Protein AF-A0A7I8DYB4-F1 (afdb_monomer_lite)

Organism: NCBI:txid1982626

Foldseek 3Di:
DALQVLLVVVQWHWDDDCDPNFPKTKTWHWDDDPPPWTKIWMWMQRLVVRDIDTAIDTDDPDPVPDPPDGDDQDPSNVVSVVNVCVVSVVD

Secondary structure (DSSP, 8-state):
--HHHHHHHTT-EEE---STT--EEEEEEEEEETTTEEEEEEEEEETTTTEEEEEEEEE-S-GGG---PPPP--HHHHHHHHHHHHHTT--

Sequence (91 aa):
MTAQEMFESMGFKKDKFDYFGLDRFIYKKPIVYEEEYLYTFVVLFDKEQKITTVYHDEYSENYDLCYDEPPAVDMELLKAINQQCKELGWM

Structure (mmCIF, N/CA/C/O backbone):
data_AF-A0A7I8DYB4-F1
#
_entry.id   AF-A0A7I8DYB4-F1
#
loop_
_atom_site.group_PDB
_atom_site.id
_atom_site.type_symbol
_atom_site.label_atom_id
_atom_site.label_alt_id
_atom_site.label_comp_id
_atom_site.label_asym_id
_atom_site.label_entity_id
_atom_site.label_seq_id
_atom_site.pdbx_PDB_ins_code
_atom_site.Cartn_x
_atom_site.Cartn_y
_atom_site.Cartn_z
_atom_site.occupancy
_atom_site.B_iso_or_equiv
_atom_site.auth_seq_id
_atom_site.auth_comp_id
_atom_site.auth_asym_id
_atom_site.auth_atom_id
_atom_site.pdbx_PDB_model_num
ATOM 1 N N . MET A 1 1 ? 6.510 3.006 13.500 1.00 83.69 1 MET A N 1
ATOM 2 C CA . MET A 1 1 ? 6.608 3.445 12.102 1.00 83.69 1 MET A CA 1
ATOM 3 C C . MET A 1 1 ? 5.199 3.447 11.552 1.00 83.69 1 MET A C 1
ATOM 5 O O . MET A 1 1 ? 4.492 2.468 11.774 1.00 83.69 1 MET A O 1
ATOM 9 N N . THR A 1 2 ? 4.771 4.557 10.969 1.00 96.50 2 THR A N 1
ATOM 10 C CA . THR A 1 2 ? 3.486 4.651 10.264 1.00 96.50 2 THR A CA 1
ATOM 11 C C . THR A 1 2 ? 3.556 3.867 8.958 1.00 96.50 2 THR A C 1
ATOM 13 O O . THR A 1 2 ? 4.650 3.631 8.438 1.00 96.50 2 THR A O 1
ATOM 16 N N . ALA A 1 3 ? 2.413 3.483 8.394 1.00 96.75 3 ALA A N 1
ATOM 17 C CA . ALA A 1 3 ? 2.383 2.840 7.084 1.00 96.75 3 ALA A CA 1
ATOM 18 C C . ALA A 1 3 ? 3.078 3.701 6.019 1.00 96.75 3 ALA A C 1
ATOM 20 O O . ALA A 1 3 ? 3.871 3.191 5.231 1.00 96.75 3 ALA A O 1
ATOM 21 N N . GLN A 1 4 ? 2.854 5.020 6.052 1.00 96.69 4 GLN A N 1
ATOM 22 C CA . GLN A 1 4 ? 3.504 5.962 5.143 1.00 96.69 4 GLN A CA 1
ATOM 23 C C . GLN A 1 4 ? 5.032 5.893 5.214 1.00 96.69 4 GLN A C 1
ATOM 25 O O . GLN A 1 4 ? 5.664 5.755 4.172 1.00 96.69 4 GLN A O 1
ATOM 30 N N . GLU A 1 5 ? 5.616 5.920 6.410 1.00 97.62 5 GLU A N 1
ATOM 31 C CA . GLU A 1 5 ? 7.070 5.793 6.586 1.00 97.62 5 GLU A CA 1
ATOM 32 C C . GLU A 1 5 ? 7.596 4.442 6.065 1.00 97.62 5 GLU A C 1
ATOM 34 O O . GLU A 1 5 ? 8.670 4.385 5.465 1.00 97.62 5 GLU A O 1
ATOM 39 N N . MET A 1 6 ? 6.834 3.353 6.242 1.00 97.94 6 MET A N 1
ATOM 40 C CA . MET A 1 6 ? 7.210 2.031 5.722 1.00 97.94 6 MET A CA 1
ATOM 41 C C . MET A 1 6 ? 7.244 2.031 4.191 1.00 97.94 6 MET A C 1
ATOM 43 O O . MET A 1 6 ? 8.239 1.617 3.595 1.00 97.94 6 MET A O 1
ATOM 47 N N . PHE A 1 7 ? 6.197 2.553 3.549 1.00 96.50 7 PHE A N 1
ATOM 48 C CA . PHE A 1 7 ? 6.139 2.703 2.095 1.00 96.50 7 PHE A CA 1
ATOM 49 C C . PHE A 1 7 ? 7.275 3.586 1.561 1.00 96.50 7 PHE A C 1
ATOM 51 O O . PHE A 1 7 ? 7.957 3.202 0.608 1.00 96.50 7 PHE A O 1
ATOM 58 N N . GLU A 1 8 ? 7.525 4.730 2.199 1.00 95.62 8 GLU A N 1
ATOM 59 C CA . GLU A 1 8 ? 8.597 5.654 1.816 1.00 95.62 8 GLU A CA 1
ATOM 60 C C . GLU A 1 8 ? 9.986 5.011 1.919 1.00 95.62 8 GLU A C 1
ATOM 62 O O . GLU A 1 8 ? 10.811 5.198 1.023 1.00 95.62 8 GLU A O 1
ATOM 67 N N . SER A 1 9 ? 10.231 4.169 2.930 1.00 95.94 9 SER A N 1
ATOM 68 C CA . SER A 1 9 ? 11.502 3.439 3.056 1.00 95.94 9 SER A CA 1
ATOM 69 C C . SER A 1 9 ? 11.744 2.419 1.933 1.00 95.94 9 SER A C 1
ATOM 71 O O . SER A 1 9 ? 12.890 2.145 1.583 1.00 95.94 9 SER A O 1
ATOM 73 N N . MET A 1 10 ? 10.674 1.909 1.313 1.00 94.94 10 MET A N 1
ATOM 74 C CA . MET A 1 10 ? 10.733 1.031 0.136 1.00 94.94 10 MET A CA 1
ATOM 75 C C . MET A 1 10 ? 10.792 1.805 -1.194 1.00 94.94 10 MET A C 1
ATOM 77 O O . MET A 1 10 ? 10.815 1.191 -2.267 1.00 94.94 10 MET A O 1
ATOM 81 N N . GLY A 1 11 ? 10.823 3.141 -1.150 1.00 93.62 11 GLY A N 1
ATOM 82 C CA . GLY A 1 11 ? 10.892 4.015 -2.322 1.00 93.62 11 GLY A CA 1
ATOM 83 C C . GLY A 1 11 ? 9.537 4.372 -2.937 1.00 93.62 11 GLY A C 1
ATOM 84 O O . GLY A 1 11 ? 9.502 4.968 -4.014 1.00 93.62 11 GLY A O 1
ATOM 85 N N . PHE A 1 12 ? 8.427 4.031 -2.279 1.00 94.38 12 PHE A N 1
ATOM 86 C CA . PHE A 1 12 ? 7.116 4.537 -2.674 1.00 94.38 12 PHE A CA 1
ATOM 87 C C . PHE A 1 12 ? 6.941 5.990 -2.239 1.00 94.38 12 PHE A C 1
ATOM 89 O O . PHE A 1 12 ? 7.529 6.456 -1.268 1.00 94.38 12 PHE A O 1
ATOM 96 N N . LYS A 1 13 ? 6.067 6.707 -2.932 1.00 93.69 13 LYS A N 1
ATOM 97 C CA . LYS A 1 13 ? 5.599 8.033 -2.546 1.00 93.69 13 LYS A CA 1
ATOM 98 C C . LYS A 1 13 ? 4.091 8.003 -2.429 1.00 93.69 13 LYS A C 1
ATOM 100 O O . LYS A 1 13 ? 3.410 7.445 -3.289 1.00 93.69 13 LYS A O 1
ATOM 105 N N . LYS A 1 14 ? 3.575 8.608 -1.364 1.00 92.38 14 LYS A N 1
ATOM 106 C CA . LYS A 1 14 ? 2.141 8.829 -1.220 1.00 92.38 14 LYS A CA 1
ATOM 107 C C . LYS A 1 14 ? 1.678 9.787 -2.311 1.00 92.38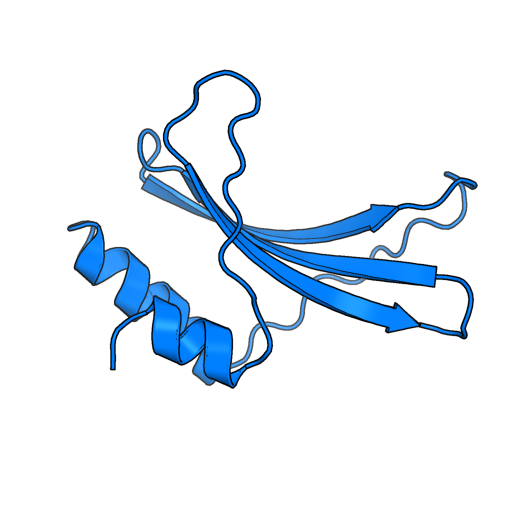 14 LYS A C 1
ATOM 109 O O . LYS A 1 14 ? 2.234 10.876 -2.448 1.00 92.38 14 LYS A O 1
ATOM 114 N N . ASP A 1 15 ? 0.659 9.385 -3.052 1.00 87.00 15 ASP A N 1
ATOM 115 C CA . ASP A 1 15 ? 0.056 10.199 -4.098 1.00 87.00 15 ASP A CA 1
ATOM 116 C C . ASP A 1 15 ? -1.345 10.653 -3.674 1.00 87.00 15 ASP A C 1
ATOM 118 O O . ASP A 1 15 ? -2.067 9.951 -2.959 1.00 87.00 15 ASP A O 1
ATOM 122 N N . LYS A 1 16 ? -1.728 11.852 -4.109 1.00 71.50 16 LYS A N 1
ATOM 123 C CA . LYS A 1 16 ? -3.091 12.365 -3.972 1.00 71.50 16 LYS A CA 1
ATOM 124 C C . LYS A 1 16 ? -3.826 12.046 -5.262 1.00 71.50 16 LYS A C 1
ATOM 126 O O . LYS A 1 16 ? -3.954 12.891 -6.141 1.00 71.50 16 LYS 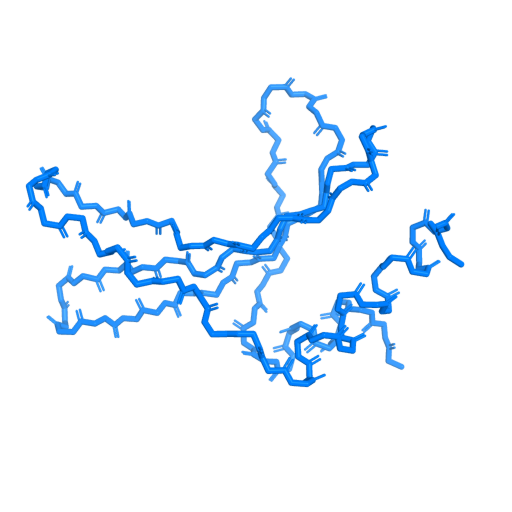A O 1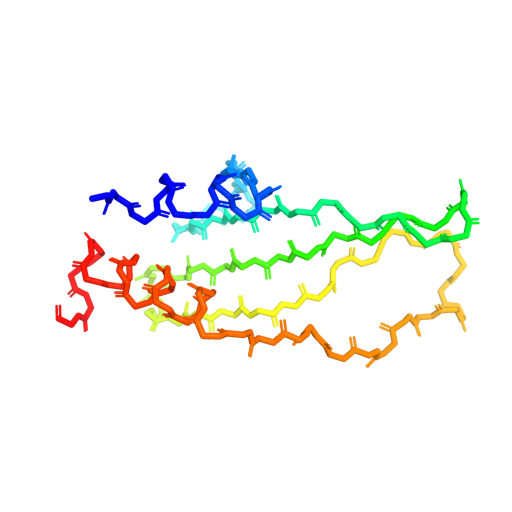
ATOM 131 N N . PHE A 1 17 ? -4.275 10.808 -5.390 1.00 65.69 17 PHE A N 1
ATOM 132 C CA . PHE A 1 17 ? -5.110 10.442 -6.521 1.00 65.69 17 PHE A CA 1
ATOM 133 C C . PHE A 1 17 ? -6.563 10.803 -6.199 1.00 65.69 17 PHE A C 1
ATOM 135 O O . PHE A 1 17 ? -7.202 10.141 -5.387 1.00 65.69 17 PHE A O 1
ATOM 142 N N . ASP A 1 18 ? -7.064 11.861 -6.827 1.00 58.12 18 ASP A N 1
ATOM 143 C CA . ASP A 1 18 ? -8.462 12.298 -6.734 1.00 58.12 18 ASP A CA 1
ATOM 144 C C . ASP A 1 18 ? -9.104 12.262 -8.126 1.00 58.12 18 ASP A C 1
ATOM 146 O O . ASP A 1 18 ? -9.511 13.272 -8.696 1.00 58.12 18 ASP A O 1
ATOM 150 N N . TYR A 1 19 ? -9.106 11.078 -8.738 1.00 59.44 19 TYR A N 1
ATOM 151 C CA . TYR A 1 19 ? -9.890 10.842 -9.944 1.00 59.44 19 TYR A CA 1
ATOM 152 C C . TYR A 1 19 ? -11.226 10.234 -9.520 1.00 59.44 19 TYR A C 1
ATOM 154 O O . TYR A 1 19 ? -11.261 9.203 -8.847 1.00 59.44 19 TYR A O 1
ATOM 162 N N . PHE A 1 20 ? -12.315 10.880 -9.941 1.00 67.75 20 PHE A N 1
ATOM 163 C CA . PHE A 1 20 ? -13.710 10.471 -9.722 1.00 67.75 20 PHE A CA 1
ATOM 164 C C . PHE A 1 20 ? -14.296 10.705 -8.317 1.00 67.75 20 PHE A C 1
ATOM 166 O O . PHE A 1 20 ? -15.397 10.228 -8.056 1.00 67.75 20 PHE A O 1
ATOM 173 N N . GLY A 1 21 ? -13.627 11.461 -7.434 1.00 69.31 21 GLY A N 1
ATOM 174 C CA . GLY A 1 21 ? -14.163 11.811 -6.108 1.00 69.31 21 GLY A CA 1
ATOM 175 C C . GLY A 1 21 ? -14.265 10.633 -5.135 1.00 69.31 21 GLY A C 1
ATOM 176 O O . GLY A 1 21 ? -15.004 10.706 -4.156 1.00 69.31 21 GLY A O 1
ATOM 177 N N . LEU A 1 22 ? -13.552 9.542 -5.420 1.00 76.44 22 LEU A N 1
ATOM 178 C CA . LEU A 1 22 ? -13.521 8.343 -4.589 1.00 76.44 22 LEU A CA 1
ATOM 179 C C . LEU A 1 22 ? -12.487 8.515 -3.475 1.00 76.44 22 LEU A C 1
ATOM 181 O O . LEU A 1 22 ? -11.344 8.893 -3.743 1.00 76.44 22 LEU A O 1
ATOM 185 N N . ASP A 1 23 ? -12.859 8.196 -2.232 1.00 84.31 23 ASP A N 1
ATOM 186 C CA . ASP A 1 23 ? -11.950 8.312 -1.087 1.00 84.31 23 ASP A CA 1
ATOM 187 C C . ASP A 1 23 ? -10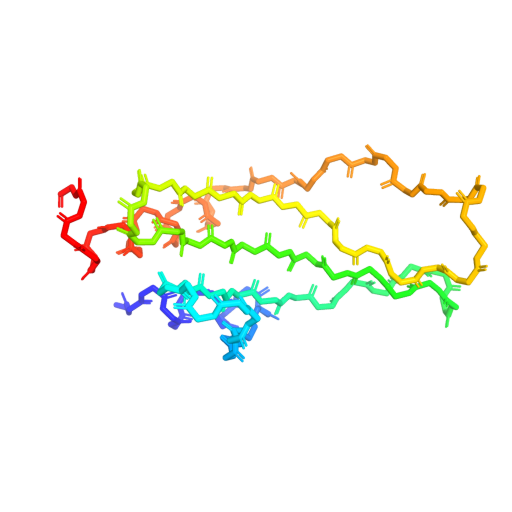.909 7.180 -1.094 1.00 84.31 23 ASP A C 1
ATOM 189 O O . ASP A 1 23 ? -11.095 6.096 -0.530 1.00 84.31 23 ASP A O 1
ATOM 193 N N . ARG A 1 24 ? -9.794 7.432 -1.784 1.00 87.38 24 ARG A N 1
ATOM 194 C CA . ARG A 1 24 ? -8.706 6.476 -2.001 1.00 87.38 24 ARG A CA 1
ATOM 195 C C . ARG A 1 24 ? -7.405 6.950 -1.379 1.00 87.38 24 ARG A C 1
ATOM 197 O O . ARG A 1 24 ? -7.122 8.141 -1.266 1.00 87.38 24 ARG A O 1
ATOM 204 N N . PHE A 1 25 ? -6.581 5.988 -0.992 1.00 89.94 25 PHE A N 1
ATOM 205 C CA . PHE A 1 25 ? -5.217 6.226 -0.537 1.00 89.94 25 PHE A CA 1
ATOM 206 C C . PHE A 1 25 ? -4.259 5.465 -1.445 1.00 89.94 25 PHE A C 1
ATOM 208 O O . PHE A 1 25 ? -4.442 4.267 -1.636 1.00 89.94 25 PHE A O 1
ATOM 215 N N . ILE A 1 26 ? -3.257 6.134 -2.018 1.00 92.50 26 ILE A N 1
ATOM 216 C CA . ILE A 1 26 ? -2.375 5.518 -3.014 1.00 92.50 26 ILE A CA 1
ATOM 217 C C . ILE A 1 26 ? -0.903 5.773 -2.700 1.00 92.50 26 ILE A C 1
ATOM 219 O O . ILE A 1 26 ? -0.511 6.865 -2.285 1.00 92.50 26 ILE A O 1
ATOM 223 N N . TYR A 1 27 ? -0.094 4.749 -2.951 1.00 94.38 27 TYR A N 1
ATOM 224 C CA . TYR A 1 27 ? 1.359 4.795 -2.960 1.00 94.38 27 TYR A CA 1
ATOM 225 C C . TYR A 1 27 ? 1.873 4.381 -4.334 1.00 94.38 27 TYR A C 1
ATOM 227 O O . TYR A 1 27 ? 1.435 3.370 -4.879 1.00 94.38 27 TYR A O 1
ATOM 235 N N . LYS A 1 28 ? 2.815 5.150 -4.881 1.00 92.06 28 LYS A N 1
ATOM 236 C CA . LYS A 1 28 ? 3.413 4.916 -6.198 1.00 92.06 28 LYS A CA 1
ATOM 237 C C . LYS A 1 28 ? 4.926 4.824 -6.106 1.00 92.06 28 LYS A C 1
ATOM 239 O O . LYS A 1 28 ? 5.548 5.658 -5.450 1.00 92.06 28 LYS A O 1
ATOM 244 N N . LYS A 1 29 ? 5.525 3.853 -6.785 1.00 91.19 29 LYS A N 1
ATOM 245 C CA . LYS A 1 29 ? 6.975 3.712 -6.928 1.00 91.19 29 LYS A CA 1
ATOM 246 C C . LYS A 1 29 ? 7.318 3.572 -8.413 1.00 91.19 29 LYS A C 1
ATOM 248 O O . LYS A 1 29 ? 6.907 2.582 -9.012 1.00 91.19 29 LYS A O 1
ATOM 253 N N . PRO A 1 30 ? 8.043 4.530 -9.016 1.00 86.12 30 PRO A N 1
ATOM 254 C CA . PRO A 1 30 ? 8.503 4.378 -10.388 1.00 86.12 30 PRO A CA 1
ATOM 255 C C . PRO A 1 30 ? 9.526 3.239 -10.477 1.00 86.12 30 PRO A C 1
ATOM 257 O O . PRO A 1 30 ? 10.409 3.113 -9.625 1.00 86.12 30 PRO A O 1
ATOM 260 N N . ILE A 1 31 ? 9.400 2.430 -11.519 1.00 80.56 31 ILE A N 1
ATOM 261 C CA . ILE A 1 31 ? 10.307 1.359 -11.911 1.00 80.56 31 ILE A CA 1
ATOM 262 C C . ILE A 1 31 ? 10.716 1.670 -13.350 1.00 80.56 31 ILE A C 1
ATOM 264 O O . ILE A 1 31 ? 9.879 1.702 -14.248 1.00 80.56 31 ILE A O 1
ATOM 268 N N . VAL A 1 32 ? 12.000 1.953 -13.555 1.00 69.88 32 VAL A N 1
ATOM 269 C CA . VAL A 1 32 ? 12.556 2.185 -14.892 1.00 69.88 32 VAL A CA 1
ATOM 270 C C . VAL A 1 32 ? 13.050 0.849 -15.427 1.00 69.88 32 VAL A C 1
ATOM 272 O O . VAL A 1 32 ? 13.879 0.205 -14.781 1.00 69.88 32 VAL A O 1
ATOM 275 N N . TYR A 1 33 ? 12.555 0.450 -16.593 1.00 65.19 33 TYR A N 1
ATOM 276 C CA . TYR A 1 33 ? 13.042 -0.701 -17.344 1.00 65.19 33 TYR A CA 1
ATOM 277 C C . TYR A 1 33 ? 13.570 -0.203 -18.697 1.00 65.19 33 TYR A C 1
ATOM 279 O O . TYR A 1 33 ? 12.896 0.556 -19.385 1.00 65.19 33 TYR A O 1
ATOM 287 N N . GLU A 1 34 ? 14.799 -0.590 -19.045 1.00 62.34 34 GLU A N 1
ATOM 288 C CA . GLU A 1 34 ? 15.427 -0.312 -20.351 1.00 62.34 34 GLU A CA 1
ATOM 289 C C . GLU A 1 34 ? 15.416 1.158 -20.824 1.00 62.34 34 GLU A C 1
ATOM 291 O O . GLU A 1 34 ? 15.124 1.414 -21.981 1.00 62.34 34 GLU A O 1
ATOM 296 N N . GLU A 1 35 ? 15.760 2.119 -19.953 1.00 60.34 35 GLU A N 1
ATOM 297 C CA . GLU A 1 35 ? 15.948 3.570 -20.235 1.00 60.34 35 GLU A CA 1
ATOM 298 C C . GLU A 1 35 ? 14.753 4.339 -20.860 1.00 60.34 35 GLU A C 1
ATOM 300 O O . GLU A 1 35 ? 14.676 5.557 -20.697 1.00 60.34 35 GLU A O 1
ATOM 305 N N . GLU A 1 36 ? 13.788 3.655 -21.475 1.00 59.84 36 GLU A N 1
ATOM 306 C CA . GLU A 1 36 ? 12.656 4.201 -22.226 1.00 59.84 36 GLU A CA 1
ATOM 307 C C . GLU A 1 36 ? 11.295 3.819 -21.614 1.00 59.84 36 GLU A C 1
ATOM 309 O O . GLU A 1 36 ? 10.333 4.567 -21.789 1.00 59.84 36 GLU A O 1
ATOM 314 N N . TYR A 1 37 ? 11.195 2.728 -20.837 1.00 61.28 37 TYR A N 1
ATOM 315 C CA . TYR A 1 37 ? 9.926 2.287 -20.244 1.00 61.28 37 TYR A CA 1
ATOM 316 C C . TYR A 1 37 ? 9.832 2.656 -18.762 1.00 61.28 37 TYR A C 1
ATOM 318 O O . TYR A 1 37 ? 10.591 2.177 -17.911 1.00 61.28 37 TYR A O 1
ATOM 326 N N . LEU A 1 38 ? 8.861 3.514 -18.440 1.00 69.94 38 LEU A N 1
ATOM 327 C CA . LEU A 1 38 ? 8.526 3.878 -17.068 1.00 69.94 38 LEU A CA 1
ATOM 328 C C . LEU A 1 38 ? 7.262 3.135 -16.628 1.00 69.94 38 LEU A C 1
ATOM 330 O O . LEU A 1 38 ? 6.145 3.501 -16.991 1.00 69.94 38 LEU A O 1
ATOM 334 N N . TYR A 1 39 ? 7.449 2.138 -15.772 1.00 77.31 39 TYR A N 1
ATOM 335 C CA . TYR A 1 39 ? 6.368 1.482 -15.049 1.00 77.31 39 TYR A CA 1
ATOM 336 C C . TYR A 1 39 ? 6.187 2.155 -13.700 1.00 77.31 39 TYR A C 1
ATOM 338 O O . TYR A 1 39 ? 7.145 2.612 -13.074 1.00 77.31 39 TYR A O 1
ATOM 346 N N . THR A 1 40 ? 4.964 2.190 -13.196 1.00 85.31 40 THR A N 1
ATOM 347 C CA . THR A 1 40 ? 4.708 2.620 -11.826 1.00 85.31 40 THR A CA 1
ATOM 348 C C . THR A 1 40 ? 4.100 1.473 -11.046 1.00 85.31 40 THR A C 1
ATOM 350 O O . THR A 1 40 ? 3.012 1.007 -11.349 1.00 85.31 40 THR A O 1
ATOM 353 N N . PHE A 1 41 ? 4.779 1.027 -9.997 1.00 89.69 41 PHE A N 1
ATOM 354 C CA . PHE A 1 41 ? 4.194 0.111 -9.030 1.00 89.69 41 PHE A CA 1
ATOM 355 C C . PHE A 1 41 ? 3.220 0.896 -8.155 1.00 89.69 41 PHE A C 1
ATOM 357 O O . PHE A 1 41 ? 3.620 1.841 -7.467 1.00 89.69 41 PHE A O 1
ATOM 364 N N . VAL A 1 42 ? 1.953 0.489 -8.153 1.00 91.38 42 VAL A N 1
ATOM 365 C CA . VAL A 1 42 ? 0.876 1.147 -7.417 1.00 91.38 42 VAL A CA 1
ATOM 366 C C . VAL A 1 42 ? 0.322 0.232 -6.330 1.00 91.38 42 VAL A C 1
ATOM 368 O O . VAL A 1 42 ? -0.008 -0.927 -6.575 1.00 91.38 42 VAL A O 1
ATOM 371 N N . VAL A 1 43 ? 0.169 0.784 -5.127 1.00 94.50 43 VAL A N 1
ATOM 372 C CA . VAL A 1 43 ? -0.650 0.204 -4.056 1.00 94.50 43 VAL A CA 1
ATOM 373 C C . VAL A 1 43 ? -1.788 1.164 -3.757 1.00 94.50 43 VAL A C 1
ATOM 375 O O . VAL A 1 43 ? -1.555 2.310 -3.371 1.00 94.50 43 VAL A O 1
ATOM 378 N N . LEU A 1 44 ? -3.015 0.697 -3.950 1.00 93.81 44 LEU A N 1
ATOM 379 C CA . LEU A 1 44 ? -4.244 1.469 -3.824 1.00 93.81 44 LEU A CA 1
ATOM 380 C C . LEU A 1 44 ? -5.105 0.888 -2.708 1.00 93.81 44 LEU A C 1
ATOM 382 O O . LEU A 1 44 ? -5.353 -0.311 -2.683 1.00 93.81 44 LEU A O 1
ATOM 386 N N . PHE A 1 45 ? -5.602 1.749 -1.829 1.00 94.19 45 PHE A N 1
ATOM 387 C CA . PHE A 1 45 ? -6.566 1.425 -0.784 1.00 94.19 45 PHE A CA 1
ATOM 388 C C . PHE A 1 45 ? -7.872 2.156 -1.086 1.00 94.19 45 PHE A C 1
ATOM 390 O O . PHE A 1 45 ? -7.933 3.386 -1.010 1.00 94.19 45 PHE A O 1
ATOM 397 N N . ASP A 1 46 ? -8.909 1.402 -1.432 1.00 91.62 46 ASP A N 1
ATOM 398 C CA . ASP A 1 46 ? -10.265 1.910 -1.612 1.00 91.62 46 ASP A CA 1
ATOM 399 C C . ASP A 1 46 ? -10.984 1.870 -0.261 1.00 91.62 46 ASP A C 1
ATOM 401 O O . ASP A 1 46 ? -11.253 0.791 0.276 1.00 91.62 46 ASP A O 1
ATOM 405 N N . LYS A 1 47 ? -11.242 3.042 0.333 1.00 90.50 47 LYS A N 1
ATOM 406 C CA . LYS A 1 47 ? -11.800 3.120 1.690 1.00 90.50 47 LYS A CA 1
ATOM 407 C C . LYS A 1 47 ? -13.286 2.828 1.758 1.00 90.50 47 LYS A C 1
ATOM 409 O O . LYS A 1 47 ? -13.749 2.376 2.804 1.00 90.50 47 LYS A O 1
ATOM 414 N N . GLU A 1 48 ? -14.009 3.039 0.666 1.00 89.25 48 GLU A N 1
ATOM 415 C CA . GLU A 1 48 ? -15.433 2.732 0.592 1.00 89.25 48 GLU A CA 1
ATOM 416 C C . GLU A 1 48 ? -15.645 1.220 0.539 1.00 89.25 48 GLU A C 1
ATOM 418 O O . GLU A 1 48 ? -16.428 0.669 1.313 1.00 89.25 48 GLU A O 1
ATOM 423 N N . GLN A 1 49 ? -14.897 0.537 -0.331 1.00 90.50 49 GLN A N 1
ATOM 424 C CA . GLN A 1 49 ? -15.010 -0.911 -0.514 1.00 90.50 49 GLN A CA 1
ATOM 425 C C . GLN A 1 49 ? -14.180 -1.713 0.497 1.00 90.50 49 GLN A C 1
ATOM 427 O O . GLN A 1 49 ? -14.407 -2.912 0.654 1.00 90.50 49 GLN A O 1
ATOM 432 N N . LYS A 1 50 ? -13.243 -1.061 1.200 1.00 92.50 50 LYS A N 1
ATOM 433 C CA . LYS A 1 50 ? -12.251 -1.684 2.095 1.00 92.50 50 LYS A CA 1
ATOM 434 C C . LYS A 1 50 ? -11.405 -2.740 1.380 1.00 92.50 50 LYS A C 1
ATOM 436 O O . LYS A 1 50 ? -11.200 -3.843 1.885 1.00 92.50 50 LYS A O 1
ATOM 441 N N . ILE A 1 51 ? -10.937 -2.394 0.182 1.00 92.81 51 ILE A N 1
ATOM 442 C CA . ILE A 1 51 ? -10.130 -3.266 -0.679 1.00 92.81 51 ILE A CA 1
ATOM 443 C C . ILE A 1 51 ? -8.758 -2.632 -0.896 1.00 92.81 51 ILE A C 1
ATOM 445 O O . ILE A 1 51 ? -8.648 -1.422 -1.101 1.00 92.81 51 ILE A O 1
ATOM 449 N N . THR A 1 52 ? -7.720 -3.470 -0.892 1.00 93.38 52 THR A N 1
ATOM 450 C CA . THR A 1 52 ? -6.369 -3.088 -1.314 1.00 93.38 52 THR A CA 1
ATOM 451 C C . THR A 1 52 ? -6.037 -3.755 -2.643 1.00 93.38 52 THR A C 1
ATOM 453 O O . THR A 1 52 ? -6.135 -4.976 -2.757 1.00 93.38 52 THR A O 1
ATOM 456 N N . THR A 1 53 ? -5.596 -2.969 -3.621 1.00 92.38 53 THR A N 1
ATOM 457 C CA . THR A 1 53 ? -5.176 -3.439 -4.946 1.00 92.38 53 THR A CA 1
ATOM 458 C C . THR A 1 53 ? -3.706 -3.103 -5.169 1.00 92.38 53 THR A C 1
ATOM 460 O O . THR A 1 53 ? -3.258 -2.002 -4.852 1.00 92.38 53 THR A O 1
ATOM 463 N N . VAL A 1 54 ? -2.959 -4.051 -5.729 1.00 93.19 54 VAL A N 1
ATOM 464 C CA . VAL A 1 54 ? -1.538 -3.915 -6.073 1.00 93.19 54 VAL A CA 1
ATOM 465 C C . VAL A 1 54 ? -1.402 -4.201 -7.565 1.00 93.19 54 VAL A C 1
ATOM 467 O O . VAL A 1 54 ? -1.848 -5.256 -8.012 1.00 93.19 54 VAL A O 1
ATOM 470 N N . TYR A 1 55 ? -0.841 -3.271 -8.337 1.00 88.69 55 TYR A N 1
ATOM 471 C CA . TYR A 1 55 ? -0.708 -3.418 -9.791 1.00 88.69 55 TYR A CA 1
ATOM 472 C C . TYR A 1 55 ? 0.453 -2.587 -10.355 1.00 88.69 55 TYR A C 1
ATOM 474 O O . TYR A 1 55 ? 0.939 -1.662 -9.699 1.00 88.69 55 TYR A O 1
ATOM 482 N N . HIS A 1 56 ? 0.891 -2.918 -11.571 1.00 85.38 56 HIS A N 1
ATOM 483 C CA . HIS A 1 56 ? 1.749 -2.054 -12.380 1.00 85.38 56 HIS A CA 1
ATOM 484 C C . HIS A 1 56 ? 0.876 -1.154 -13.260 1.00 85.38 56 HIS A C 1
ATOM 486 O O . HIS A 1 56 ? -0.037 -1.628 -13.928 1.00 85.38 56 HIS A O 1
ATOM 492 N N . ASP A 1 57 ? 1.143 0.145 -13.224 1.00 79.38 57 ASP A N 1
ATOM 493 C CA . ASP A 1 57 ? 0.579 1.150 -14.118 1.00 79.38 57 ASP A CA 1
ATOM 494 C C . ASP A 1 57 ? 1.657 1.489 -15.149 1.00 79.38 57 ASP A C 1
ATOM 496 O O . ASP A 1 57 ? 2.666 2.126 -14.825 1.00 79.38 57 ASP A O 1
ATOM 500 N N . GLU A 1 58 ? 1.501 0.962 -16.358 1.00 70.56 58 GLU A N 1
ATOM 501 C CA . GLU A 1 58 ? 2.408 1.207 -17.471 1.00 70.56 58 GLU A CA 1
ATOM 502 C C . GLU A 1 58 ? 1.930 2.422 -18.263 1.00 70.56 58 GLU A C 1
ATOM 504 O O . GLU A 1 58 ? 0.800 2.458 -18.751 1.00 70.56 58 GLU A O 1
ATOM 509 N N . TYR A 1 59 ? 2.813 3.404 -18.440 1.00 60.00 59 TYR A N 1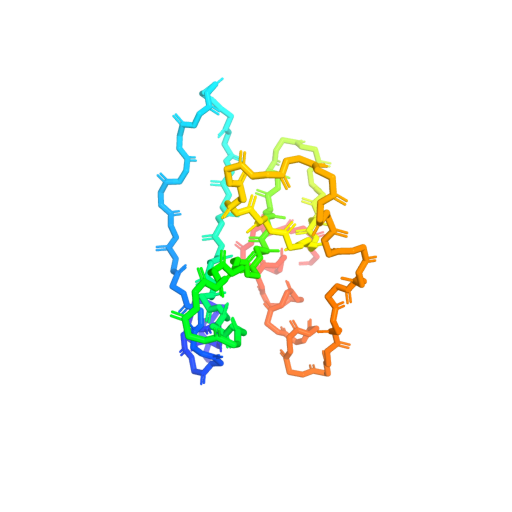
ATOM 510 C CA . TYR A 1 59 ? 2.626 4.406 -19.477 1.00 60.00 59 TYR A CA 1
ATOM 511 C C . TYR A 1 59 ? 3.431 3.971 -20.701 1.00 60.00 59 TYR A C 1
ATOM 513 O O . TYR A 1 59 ? 4.626 4.245 -20.789 1.00 60.00 59 TYR A O 1
ATOM 521 N N . SER A 1 60 ? 2.778 3.280 -21.634 1.00 58.62 60 SER A N 1
ATOM 522 C CA . SER A 1 60 ? 3.343 2.983 -22.948 1.00 58.62 60 SER A CA 1
ATOM 523 C C . SER A 1 60 ? 2.516 3.680 -24.017 1.00 58.62 60 SER A C 1
ATOM 525 O O . SER A 1 60 ? 1.295 3.537 -24.074 1.00 58.62 60 SER A O 1
ATOM 527 N N . GLU A 1 61 ? 3.182 4.436 -24.891 1.00 56.12 61 GLU A N 1
ATOM 528 C CA . GLU A 1 61 ? 2.555 4.960 -26.111 1.00 56.12 61 GLU A CA 1
ATOM 529 C C . GLU A 1 61 ? 2.236 3.835 -27.112 1.00 56.12 61 GLU A C 1
ATOM 531 O O . GLU A 1 61 ? 1.499 4.044 -28.077 1.00 56.12 61 GLU A O 1
ATOM 536 N N . ASN A 1 62 ? 2.767 2.631 -26.873 1.00 59.72 62 ASN A N 1
ATOM 537 C CA . ASN A 1 62 ? 2.607 1.460 -27.712 1.00 59.72 62 ASN A CA 1
ATOM 538 C C . ASN A 1 62 ? 1.860 0.352 -26.950 1.00 59.72 62 ASN A C 1
ATOM 540 O O . ASN A 1 62 ? 2.458 -0.479 -26.267 1.00 59.72 62 ASN A O 1
ATOM 544 N N . TYR A 1 63 ? 0.532 0.353 -27.088 1.00 57.31 63 TYR A N 1
ATOM 545 C CA . TYR A 1 63 ? -0.398 -0.574 -26.426 1.00 57.31 63 TYR A CA 1
ATOM 546 C C . TYR A 1 63 ? -0.153 -2.071 -26.718 1.00 57.31 63 TYR A C 1
ATOM 548 O O . TYR A 1 63 ? -0.758 -2.911 -26.061 1.00 57.31 63 TYR A O 1
ATOM 556 N N . ASP A 1 64 ? 0.716 -2.416 -27.674 1.00 61.47 64 ASP A N 1
ATOM 557 C CA . ASP A 1 64 ? 1.087 -3.803 -27.997 1.00 61.47 64 ASP A CA 1
ATOM 558 C C . ASP A 1 64 ? 2.207 -4.371 -27.098 1.00 61.47 64 ASP A C 1
ATOM 560 O O . ASP A 1 64 ? 2.517 -5.560 -27.182 1.00 61.47 64 ASP A O 1
ATOM 564 N N . LEU A 1 65 ? 2.827 -3.545 -26.245 1.00 57.31 65 LEU A N 1
ATOM 565 C CA . LEU A 1 65 ? 3.958 -3.923 -25.383 1.00 57.31 65 LEU A CA 1
ATOM 566 C C . LEU A 1 65 ? 3.591 -4.002 -23.895 1.00 57.31 65 LEU A C 1
ATOM 568 O O . LEU A 1 65 ? 4.461 -3.808 -23.055 1.00 57.31 65 LEU A O 1
ATOM 572 N N . CYS A 1 66 ? 2.329 -4.300 -23.568 1.00 57.34 66 CYS A N 1
ATOM 573 C CA . CYS A 1 66 ? 1.891 -4.391 -22.177 1.00 57.34 66 CYS A CA 1
ATOM 574 C C . CYS A 1 66 ? 2.756 -5.370 -21.364 1.00 57.34 66 CYS A C 1
ATOM 576 O O . CYS A 1 66 ? 2.822 -6.568 -21.652 1.00 57.34 66 CYS A O 1
ATOM 578 N N . TYR A 1 67 ? 3.412 -4.856 -20.326 1.00 60.34 67 TYR A N 1
ATOM 579 C CA . TYR A 1 67 ? 4.160 -5.655 -19.367 1.00 60.34 67 TYR A CA 1
ATOM 580 C C . TYR A 1 67 ? 3.189 -6.354 -18.418 1.00 60.34 67 TYR A C 1
ATOM 582 O O . TYR A 1 67 ? 2.755 -5.810 -17.402 1.00 60.34 67 TYR A O 1
ATOM 590 N N . ASP A 1 68 ? 2.859 -7.594 -18.761 1.00 65.69 68 ASP A N 1
ATOM 591 C CA . ASP A 1 68 ? 1.874 -8.407 -18.042 1.00 65.69 68 ASP A CA 1
ATOM 592 C C . ASP A 1 68 ? 2.413 -9.058 -16.754 1.00 65.69 68 ASP A C 1
ATOM 594 O O . ASP A 1 68 ? 1.707 -9.846 -16.115 1.00 65.69 68 ASP A O 1
ATOM 598 N N . GLU A 1 69 ? 3.657 -8.784 -16.340 1.00 72.69 69 GLU A N 1
ATOM 599 C CA . GLU A 1 69 ? 4.169 -9.409 -15.120 1.00 72.69 69 GLU A CA 1
ATOM 600 C C . GLU A 1 69 ? 3.518 -8.773 -13.878 1.00 72.69 69 GLU A C 1
ATOM 602 O O . GLU A 1 69 ? 3.574 -7.550 -13.688 1.00 72.69 69 GLU A O 1
ATOM 607 N N . PRO A 1 70 ? 2.898 -9.578 -12.997 1.00 75.12 70 PRO A N 1
ATOM 608 C CA . PRO A 1 70 ? 2.297 -9.056 -11.783 1.00 75.12 70 PRO A CA 1
ATOM 609 C C . PRO A 1 70 ? 3.365 -8.467 -10.848 1.00 75.12 70 PRO A C 1
ATOM 611 O O . PRO A 1 70 ? 4.493 -8.964 -10.792 1.00 75.12 70 PRO A O 1
ATOM 614 N N . PRO A 1 71 ? 3.021 -7.441 -10.051 1.00 83.56 71 PRO A N 1
ATOM 615 C CA . PRO A 1 71 ? 3.934 -6.900 -9.055 1.00 83.56 71 PRO A CA 1
ATOM 616 C C . PRO A 1 71 ? 4.342 -7.967 -8.042 1.00 83.56 71 PRO A C 1
ATOM 618 O O . PRO A 1 71 ? 3.498 -8.601 -7.403 1.00 83.56 71 PRO A O 1
ATOM 621 N N . ALA A 1 72 ? 5.650 -8.128 -7.849 1.00 86.19 72 ALA A N 1
ATOM 622 C CA . ALA A 1 72 ? 6.176 -8.953 -6.774 1.00 86.19 72 ALA A CA 1
ATOM 623 C C . ALA A 1 72 ? 5.829 -8.316 -5.419 1.00 86.19 72 ALA A C 1
ATOM 625 O O . ALA A 1 72 ? 6.183 -7.167 -5.144 1.00 86.19 72 ALA A O 1
ATOM 626 N N . VAL A 1 73 ? 5.137 -9.071 -4.564 1.00 91.38 73 VAL A N 1
ATOM 627 C CA . VAL A 1 73 ? 4.759 -8.639 -3.216 1.00 91.38 73 VAL A CA 1
ATOM 628 C C . VAL A 1 73 ? 5.617 -9.378 -2.197 1.00 91.38 73 VAL A C 1
ATOM 630 O O . VAL A 1 73 ? 5.435 -10.572 -1.965 1.00 91.38 73 VAL A O 1
ATOM 633 N N . ASP A 1 74 ? 6.561 -8.663 -1.591 1.00 94.31 74 ASP A N 1
ATOM 634 C CA . ASP A 1 74 ? 7.426 -9.204 -0.547 1.00 94.31 74 ASP A CA 1
ATOM 635 C C . ASP A 1 74 ? 6.851 -8.999 0.868 1.00 94.31 74 ASP A C 1
ATOM 637 O O . ASP A 1 74 ? 5.801 -8.387 1.084 1.00 94.31 74 ASP A O 1
ATOM 641 N N . MET A 1 75 ? 7.550 -9.540 1.867 1.00 97.50 75 MET A N 1
ATOM 642 C CA . MET A 1 75 ? 7.113 -9.474 3.262 1.00 97.50 75 MET A CA 1
ATOM 643 C C . MET A 1 75 ? 7.107 -8.058 3.844 1.00 97.50 75 MET A C 1
ATOM 645 O O . MET A 1 75 ? 6.286 -7.782 4.719 1.00 97.50 75 MET A O 1
ATOM 649 N N . GLU A 1 76 ? 8.002 -7.170 3.412 1.00 96.62 76 GLU A N 1
ATOM 650 C CA . GLU A 1 76 ? 8.035 -5.793 3.918 1.00 96.62 76 GLU A CA 1
ATOM 651 C C . GLU A 1 76 ? 6.856 -4.994 3.362 1.00 96.62 76 GLU A C 1
ATOM 653 O O . GLU A 1 76 ? 6.164 -4.303 4.118 1.00 96.62 76 GLU A O 1
ATOM 658 N N . LEU A 1 77 ? 6.528 -5.203 2.086 1.00 96.31 77 LEU A N 1
ATOM 659 C CA . LEU A 1 77 ? 5.337 -4.645 1.468 1.00 96.31 77 LEU A CA 1
ATOM 660 C C . LEU A 1 77 ? 4.057 -5.156 2.139 1.00 96.31 77 LEU A C 1
ATOM 662 O O . LEU A 1 77 ? 3.180 -4.357 2.470 1.00 96.31 77 LEU A O 1
ATOM 666 N N . LEU A 1 78 ? 3.962 -6.458 2.426 1.00 97.06 78 LEU A N 1
ATOM 667 C CA . LEU A 1 78 ? 2.824 -7.022 3.164 1.00 97.06 78 LEU A CA 1
ATOM 668 C C . LEU A 1 78 ? 2.672 -6.406 4.557 1.00 97.06 78 LEU A C 1
ATOM 670 O O . LEU A 1 78 ? 1.554 -6.103 4.979 1.00 97.06 78 LEU A O 1
ATOM 674 N N . LYS A 1 79 ? 3.778 -6.192 5.281 1.00 97.94 79 LYS A N 1
ATOM 675 C CA . LYS A 1 79 ? 3.740 -5.532 6.593 1.00 97.94 79 LYS A CA 1
ATOM 676 C C . LYS A 1 79 ? 3.269 -4.083 6.477 1.00 97.94 79 LYS A C 1
ATOM 678 O O . LYS A 1 79 ? 2.464 -3.665 7.308 1.00 97.94 79 LYS A O 1
ATOM 683 N N . ALA A 1 80 ? 3.721 -3.344 5.463 1.00 97.69 80 ALA A N 1
ATOM 684 C CA . ALA A 1 80 ? 3.289 -1.969 5.219 1.00 97.69 80 ALA A CA 1
ATOM 685 C C . ALA A 1 80 ? 1.794 -1.895 4.870 1.00 97.69 80 ALA A C 1
ATOM 687 O O . ALA A 1 80 ? 1.067 -1.083 5.442 1.00 97.69 80 ALA A O 1
ATOM 688 N N . ILE A 1 81 ? 1.308 -2.802 4.014 1.00 97.06 81 ILE A N 1
ATOM 689 C CA . ILE A 1 81 ? -0.119 -2.934 3.684 1.00 97.06 81 ILE A CA 1
ATOM 690 C C . ILE A 1 81 ? -0.938 -3.236 4.942 1.00 97.06 81 ILE A C 1
ATOM 692 O O . ILE A 1 81 ? -1.920 -2.554 5.224 1.00 97.06 81 ILE A O 1
ATOM 696 N N . ASN A 1 82 ? -0.510 -4.217 5.737 1.00 97.44 82 ASN A N 1
ATOM 697 C CA . ASN A 1 82 ? -1.166 -4.579 6.992 1.00 97.44 82 ASN A CA 1
ATOM 698 C C . ASN A 1 82 ? -1.217 -3.399 7.977 1.00 97.44 82 ASN A C 1
ATOM 700 O O . ASN A 1 82 ? -2.247 -3.158 8.606 1.00 97.44 82 ASN A O 1
ATOM 704 N N . GLN A 1 83 ? -0.124 -2.643 8.096 1.00 98.06 83 GLN A N 1
ATOM 705 C CA . GLN A 1 83 ? -0.070 -1.446 8.930 1.00 98.06 83 GLN A CA 1
ATOM 706 C C . GLN A 1 83 ? -1.034 -0.362 8.422 1.00 98.06 83 GLN A C 1
ATOM 708 O O . GLN A 1 83 ? -1.753 0.228 9.227 1.00 98.06 83 GLN A O 1
ATOM 713 N N . GLN A 1 84 ? -1.131 -0.155 7.104 1.00 97.12 84 GLN A N 1
ATOM 714 C CA . GLN A 1 84 ? -2.072 0.805 6.521 1.00 97.12 84 GLN A CA 1
ATOM 715 C C . GLN A 1 84 ? -3.527 0.416 6.795 1.00 97.12 84 GLN A C 1
ATOM 717 O O . GLN A 1 84 ? -4.329 1.274 7.160 1.00 97.12 84 GLN A O 1
ATOM 722 N N . CYS A 1 85 ? -3.865 -0.869 6.667 1.00 96.75 85 CYS A N 1
ATOM 723 C CA . CYS A 1 85 ? -5.201 -1.377 6.971 1.00 96.75 85 CYS A CA 1
ATOM 724 C C . CYS A 1 85 ? -5.582 -1.156 8.448 1.00 96.75 85 CYS A C 1
ATOM 726 O O . CYS A 1 85 ? -6.719 -0.782 8.730 1.00 96.75 85 CYS A O 1
ATOM 728 N N . LYS A 1 86 ? -4.640 -1.315 9.390 1.00 96.94 86 LYS A N 1
ATOM 729 C CA . LYS A 1 86 ? -4.861 -0.992 10.815 1.00 96.94 86 LYS A CA 1
ATOM 730 C C . LYS A 1 86 ? -5.102 0.500 11.039 1.00 96.94 86 LYS A C 1
ATOM 732 O O . LYS A 1 86 ? -6.012 0.872 11.769 1.00 96.94 86 LYS A O 1
ATOM 737 N N . GLU A 1 87 ? -4.321 1.362 10.390 1.00 96.50 87 GLU A N 1
ATOM 738 C CA . GLU A 1 87 ? -4.487 2.822 10.481 1.00 96.50 87 GLU A CA 1
ATOM 739 C C . GLU A 1 87 ? -5.825 3.302 9.902 1.00 96.50 87 GLU A C 1
ATOM 741 O O . GLU A 1 87 ? -6.395 4.276 10.388 1.00 96.50 87 GLU A O 1
ATOM 746 N N . LEU A 1 88 ? -6.353 2.595 8.901 1.00 95.12 88 LEU A N 1
ATOM 747 C CA . LEU A 1 88 ? -7.684 2.832 8.338 1.00 95.12 88 LEU A CA 1
ATOM 748 C C . LEU A 1 88 ? -8.819 2.192 9.164 1.00 95.12 88 LEU A C 1
ATOM 750 O O . LEU A 1 88 ? -9.989 2.370 8.824 1.00 95.12 88 LEU A O 1
ATOM 754 N N . GLY A 1 89 ? -8.504 1.453 10.234 1.00 96.00 89 GLY A N 1
ATOM 755 C CA . GLY A 1 89 ? -9.486 0.777 11.087 1.00 96.00 89 GLY A CA 1
ATOM 756 C C . GLY A 1 89 ? -10.173 -0.418 10.420 1.00 96.00 89 GLY A C 1
ATOM 757 O O . GLY A 1 89 ? -11.342 -0.690 10.692 1.00 96.00 89 GLY A O 1
ATOM 758 N N . TRP A 1 90 ? -9.493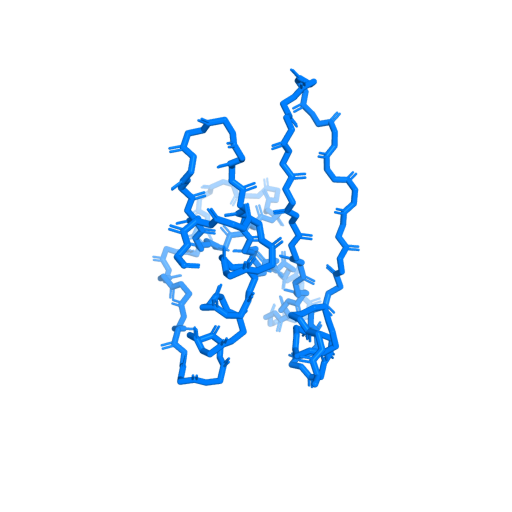 -1.101 9.495 1.00 95.81 90 TRP A N 1
ATOM 759 C CA . TRP A 1 90 ? -10.032 -2.283 8.809 1.00 95.81 90 TRP A CA 1
ATOM 760 C C . TRP A 1 90 ? -9.745 -3.593 9.556 1.00 95.81 90 TRP A C 1
ATOM 762 O O . TRP A 1 90 ? -10.396 -4.596 9.266 1.00 95.81 90 TRP A O 1
ATOM 772 N N . MET A 1 91 ? -8.792 -3.584 10.498 1.00 89.75 91 MET A N 1
ATOM 773 C CA . MET A 1 91 ? -8.360 -4.723 11.323 1.00 89.75 91 MET A CA 1
ATOM 774 C C . MET A 1 91 ? -7.998 -4.286 12.738 1.00 89.75 91 MET A C 1
ATOM 776 O O . MET A 1 91 ? -7.560 -3.123 12.890 1.00 89.75 91 MET A O 1
#

pLDDT: mean 83.98, std 13.97, range [56.12, 98.06]

Radius of gyration: 13.88 Å; chains: 1; bounding box: 31×22×40 Å